Protein AF-L9X6G8-F1 (afdb_monomer_lite)

Structure (mmCIF, N/CA/C/O backbone):
data_AF-L9X6G8-F1
#
_entry.id   AF-L9X6G8-F1
#
loop_
_atom_site.group_PDB
_atom_site.id
_atom_site.type_symbol
_atom_site.label_atom_id
_atom_site.label_alt_id
_atom_site.label_comp_id
_atom_site.label_asym_id
_atom_site.label_entity_id
_atom_site.label_seq_id
_atom_site.pdbx_PDB_ins_code
_atom_site.Cartn_x
_atom_site.Cartn_y
_atom_site.Cartn_z
_atom_site.occupancy
_atom_site.B_iso_or_equiv
_atom_site.auth_seq_id
_atom_site.auth_comp_id
_atom_site.auth_asym_id
_atom_site.auth_atom_id
_atom_site.pdbx_PDB_model_num
ATOM 1 N N . MET A 1 1 ? 8.643 9.026 32.340 1.00 53.78 1 MET A N 1
ATOM 2 C CA . MET A 1 1 ? 8.705 8.457 30.973 1.00 53.78 1 MET A CA 1
ATOM 3 C C . MET A 1 1 ? 7.647 7.369 30.785 1.00 53.78 1 MET A C 1
ATOM 5 O O . MET A 1 1 ? 6.930 7.416 29.796 1.00 53.78 1 MET A O 1
ATOM 9 N N . GLU A 1 2 ? 7.457 6.472 31.758 1.00 70.31 2 GLU A N 1
ATOM 10 C CA . GLU A 1 2 ? 6.448 5.394 31.705 1.00 70.31 2 GLU A CA 1
ATOM 11 C C . GLU A 1 2 ? 4.991 5.879 31.650 1.00 70.31 2 GLU A C 1
ATOM 13 O O . GLU A 1 2 ? 4.179 5.303 30.935 1.00 70.31 2 GLU A O 1
ATOM 18 N N . THR A 1 3 ? 4.661 6.988 32.317 1.00 74.06 3 THR A N 1
ATOM 19 C CA . THR A 1 3 ? 3.307 7.570 32.302 1.00 74.06 3 THR A CA 1
ATOM 20 C C . THR A 1 3 ? 2.856 8.004 30.908 1.00 74.06 3 THR A C 1
ATOM 22 O O . THR A 1 3 ? 1.724 7.735 30.523 1.00 74.06 3 THR A O 1
ATOM 25 N N . MET A 1 4 ? 3.735 8.611 30.106 1.00 78.00 4 MET A N 1
ATOM 26 C CA . MET A 1 4 ? 3.397 9.014 28.732 1.00 78.00 4 MET A CA 1
ATOM 27 C C . MET A 1 4 ? 3.224 7.804 27.805 1.00 78.00 4 MET A C 1
ATOM 29 O O . MET A 1 4 ? 2.362 7.819 26.929 1.00 78.00 4 MET A O 1
ATOM 33 N N . VAL A 1 5 ? 4.003 6.740 28.022 1.00 79.19 5 VAL A N 1
ATOM 34 C CA . VAL A 1 5 ? 3.881 5.479 27.274 1.00 79.19 5 VAL A CA 1
ATOM 35 C C . VAL A 1 5 ? 2.586 4.757 27.641 1.00 79.19 5 VAL A C 1
ATOM 37 O O . VAL A 1 5 ? 1.859 4.335 26.747 1.00 79.19 5 VAL A O 1
ATOM 40 N N . ALA A 1 6 ? 2.254 4.674 28.930 1.00 75.19 6 ALA A N 1
ATOM 41 C CA . ALA A 1 6 ? 1.017 4.068 29.414 1.00 75.19 6 ALA A CA 1
ATOM 42 C C . ALA A 1 6 ? -0.221 4.825 28.913 1.00 75.19 6 ALA A C 1
ATOM 44 O O . ALA A 1 6 ? -1.167 4.208 28.431 1.00 75.19 6 ALA A O 1
ATOM 45 N N . VAL A 1 7 ? -0.188 6.161 28.937 1.00 74.19 7 VAL A N 1
ATOM 46 C CA . VAL A 1 7 ? -1.254 7.001 28.372 1.00 74.19 7 VAL A CA 1
ATOM 47 C C . VAL A 1 7 ? -1.360 6.794 26.859 1.00 74.19 7 VAL A C 1
ATOM 49 O O . VAL A 1 7 ? -2.459 6.598 26.350 1.00 74.19 7 VAL A O 1
ATOM 52 N N . GLY A 1 8 ? -0.239 6.745 26.132 1.00 68.50 8 GLY A N 1
ATOM 53 C CA . GLY A 1 8 ? -0.231 6.448 24.697 1.00 68.50 8 GLY A CA 1
ATOM 54 C C . GLY A 1 8 ? -0.770 5.052 24.363 1.00 68.50 8 GLY A C 1
ATOM 55 O O . GLY A 1 8 ? -1.506 4.894 23.388 1.00 68.50 8 GLY A O 1
ATOM 56 N N . ALA A 1 9 ? -0.457 4.049 25.184 1.00 68.94 9 ALA A N 1
ATOM 57 C CA . ALA A 1 9 ? -0.954 2.685 25.047 1.00 68.94 9 ALA A CA 1
ATOM 58 C C . ALA A 1 9 ? -2.444 2.579 25.382 1.00 68.94 9 ALA A C 1
ATOM 60 O O . ALA A 1 9 ? -3.164 1.893 24.670 1.00 68.94 9 ALA A O 1
ATOM 61 N N . ALA A 1 10 ? -2.932 3.294 26.395 1.00 68.50 10 ALA A N 1
ATOM 62 C CA . ALA A 1 10 ? -4.345 3.320 26.761 1.00 68.50 10 ALA A CA 1
ATOM 63 C C . ALA A 1 10 ? -5.195 4.091 25.736 1.00 68.50 10 ALA A C 1
ATOM 65 O O . ALA A 1 10 ? -6.293 3.655 25.384 1.00 68.50 10 ALA A O 1
ATOM 66 N N . ILE A 1 11 ? -4.651 5.185 25.188 1.00 68.25 11 ILE A N 1
ATOM 67 C CA . ILE A 1 11 ? -5.250 5.924 24.074 1.00 68.25 11 ILE A CA 1
ATOM 68 C C . ILE A 1 11 ? -5.275 5.061 22.818 1.00 68.25 11 ILE A C 1
ATOM 70 O O . ILE A 1 11 ? -6.326 4.970 22.204 1.00 68.25 11 ILE A O 1
ATOM 74 N N . ARG A 1 12 ? -4.174 4.391 22.434 1.00 63.66 12 ARG A N 1
ATOM 75 C CA . ARG A 1 12 ? -4.179 3.450 21.295 1.00 63.66 12 ARG A CA 1
ATOM 76 C C . ARG A 1 12 ? -5.078 2.251 21.555 1.00 63.66 12 ARG A C 1
ATOM 78 O O . ARG A 1 12 ? -5.758 1.826 20.635 1.00 63.66 12 ARG A O 1
ATOM 85 N N . GLY A 1 13 ? -5.095 1.758 22.787 1.00 60.44 13 GLY A N 1
ATOM 86 C CA . GLY A 1 13 ? -5.912 0.662 23.293 1.00 60.44 13 GLY A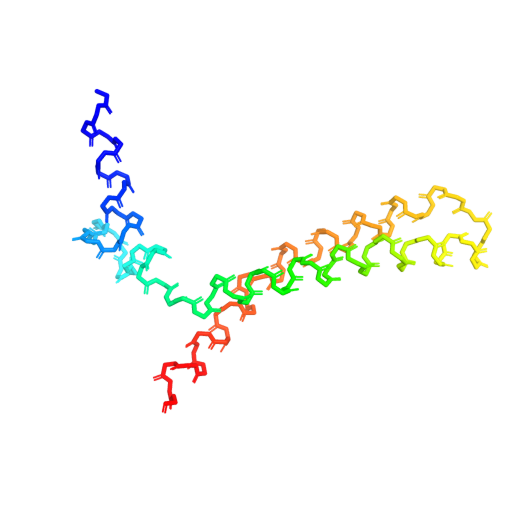 CA 1
ATOM 87 C C . GLY A 1 13 ? -7.409 0.889 23.103 1.00 60.44 13 GLY A C 1
ATOM 88 O O . GLY A 1 13 ? -8.162 -0.071 23.006 1.00 60.44 13 GLY A O 1
ATOM 89 N N . GLY A 1 14 ? -7.842 2.154 23.082 1.00 65.44 14 GLY A N 1
ATOM 90 C CA . GLY A 1 14 ? -9.252 2.517 23.199 1.00 65.44 14 GLY A CA 1
ATOM 91 C C . GLY A 1 14 ? -9.784 2.404 24.629 1.00 65.44 14 GLY A C 1
ATOM 92 O O . GLY A 1 14 ? -10.985 2.352 24.827 1.00 65.44 14 GLY A O 1
ATOM 93 N N . TRP A 1 15 ? -8.907 2.369 25.635 1.00 63.03 15 TRP A N 1
ATOM 94 C CA . TRP A 1 15 ? -9.294 2.283 27.050 1.00 63.03 15 TRP A CA 1
ATOM 95 C C . TRP A 1 15 ? -9.513 3.685 27.632 1.00 63.03 15 TRP A C 1
ATOM 97 O O . TRP A 1 15 ? -10.207 3.850 28.630 1.00 63.03 15 TRP A O 1
ATOM 107 N N . ILE A 1 16 ? -8.936 4.704 26.985 1.00 68.00 16 ILE A N 1
ATOM 108 C CA . ILE A 1 16 ? -9.104 6.118 27.316 1.00 68.00 16 ILE A CA 1
ATOM 109 C C . ILE A 1 16 ? -9.527 6.867 26.050 1.00 68.00 16 ILE A C 1
ATOM 111 O O . ILE A 1 16 ? -8.835 6.822 25.031 1.00 68.00 16 ILE A O 1
ATOM 115 N N . ARG A 1 17 ? -10.660 7.578 26.124 1.00 61.97 17 ARG A N 1
ATOM 116 C CA . ARG A 1 17 ? -11.104 8.512 25.080 1.00 61.97 17 ARG A CA 1
ATOM 117 C C . ARG A 1 17 ? -10.182 9.738 25.068 1.00 61.97 17 ARG A C 1
ATOM 119 O O . ARG A 1 17 ? -10.014 10.360 26.120 1.00 61.97 17 ARG A O 1
ATOM 126 N N . PRO A 1 18 ? -9.588 10.119 23.925 1.00 66.88 18 PRO A N 1
ATOM 127 C CA . PRO A 1 18 ? -8.830 11.359 23.857 1.00 66.88 18 PRO A CA 1
ATOM 128 C C . PRO A 1 18 ? -9.782 12.549 24.029 1.00 66.88 18 PRO A C 1
ATOM 130 O O . PRO A 1 18 ? -10.881 12.547 23.480 1.00 66.88 18 PRO A O 1
ATOM 133 N N . LEU A 1 19 ? -9.343 13.582 24.754 1.00 64.19 19 LEU A N 1
ATOM 134 C CA . LEU A 1 19 ? -10.167 14.719 25.211 1.00 64.19 19 LEU A CA 1
ATOM 135 C C . LEU A 1 19 ? -10.819 15.571 24.099 1.00 64.19 19 LEU A C 1
ATOM 137 O O . LEU A 1 19 ? -11.526 16.523 24.402 1.00 64.19 19 LEU A O 1
ATOM 141 N N . TRP A 1 20 ? -10.602 15.235 22.827 1.00 59.22 20 TRP A N 1
ATOM 142 C CA . TRP A 1 20 ? -11.047 16.009 21.665 1.00 59.22 20 TRP A CA 1
ATOM 143 C C . TRP A 1 20 ? -11.565 15.147 20.506 1.00 59.22 20 TRP A C 1
ATOM 145 O O . TRP A 1 20 ? -11.775 15.654 19.408 1.00 59.22 20 TRP A O 1
ATOM 155 N N . THR A 1 21 ? -11.756 13.839 20.704 1.00 57.12 21 THR A N 1
ATOM 156 C CA . THR A 1 21 ? -12.297 12.970 19.652 1.00 57.12 21 THR A CA 1
ATOM 157 C C . THR A 1 21 ? -13.199 11.883 20.228 1.00 57.12 21 THR A C 1
ATOM 159 O O . THR A 1 21 ? -12.880 11.239 21.224 1.00 57.12 21 THR A O 1
ATOM 162 N N . GLU A 1 22 ? -14.338 11.670 19.569 1.00 59.62 22 GLU A N 1
ATOM 163 C CA . GLU A 1 22 ? -15.297 10.595 19.864 1.00 59.62 22 GLU A CA 1
ATOM 164 C C . GLU A 1 22 ? -14.721 9.197 19.559 1.00 59.62 22 GLU A C 1
ATOM 166 O O . GLU A 1 22 ? -15.242 8.184 20.039 1.00 59.62 22 GLU A O 1
ATOM 171 N N . THR A 1 23 ? -13.647 9.146 18.767 1.00 55.00 23 THR A N 1
ATOM 172 C CA . THR A 1 23 ? -13.036 7.924 18.242 1.00 55.00 23 THR A CA 1
ATOM 173 C C . THR A 1 23 ? -12.154 7.254 19.300 1.00 55.00 23 THR A C 1
ATOM 175 O O . THR A 1 23 ? -11.123 7.794 19.705 1.00 55.00 23 THR A O 1
ATOM 178 N N . LEU A 1 24 ? -12.550 6.061 19.754 1.00 55.97 24 LEU A N 1
ATOM 179 C CA . LEU A 1 24 ? -11.708 5.190 20.583 1.00 55.97 24 LEU A CA 1
ATOM 180 C C . LEU A 1 24 ? -10.450 4.776 19.791 1.00 55.97 24 LEU A C 1
ATOM 182 O O . LEU A 1 24 ? -10.474 4.686 18.565 1.00 55.97 24 LEU A O 1
ATOM 186 N N . GLY A 1 25 ? -9.339 4.556 20.495 1.00 55.91 25 GLY A N 1
ATOM 187 C CA . GLY A 1 25 ? -8.040 4.184 19.928 1.00 55.91 25 GLY A CA 1
ATOM 188 C C . GLY A 1 25 ? -8.032 3.061 18.896 1.00 55.91 25 GLY A C 1
ATOM 189 O O . GLY A 1 25 ? -8.864 2.165 18.929 1.00 55.91 25 GLY A O 1
ATOM 190 N N . TRP A 1 26 ? -7.003 3.053 18.043 1.00 57.22 26 TRP A N 1
ATOM 191 C CA . TRP A 1 26 ? -6.799 2.109 16.932 1.00 57.22 26 TRP A CA 1
ATOM 192 C C . TRP A 1 26 ? -6.793 0.607 17.299 1.00 57.22 26 TRP A C 1
ATOM 194 O O . TRP A 1 26 ? -6.839 -0.227 16.407 1.00 57.22 26 TRP A O 1
ATOM 204 N N . VAL A 1 27 ? -6.716 0.229 18.574 1.00 51.16 27 VAL A N 1
ATOM 205 C CA . VAL A 1 27 ? -6.841 -1.167 19.041 1.00 51.16 27 VAL A CA 1
ATOM 206 C C . VAL A 1 27 ? -8.310 -1.558 19.256 1.00 51.16 27 VAL A C 1
ATOM 208 O O . VAL A 1 27 ? -8.647 -2.729 19.120 1.00 51.16 27 VAL A O 1
ATOM 211 N N . ALA A 1 28 ? -9.202 -0.592 19.503 1.00 51.44 28 ALA A N 1
ATOM 212 C CA . ALA A 1 28 ? -10.655 -0.790 19.442 1.00 51.44 28 ALA A CA 1
ATOM 213 C C . ALA A 1 28 ? -11.183 -0.811 17.990 1.00 51.44 28 ALA A C 1
ATOM 215 O O . ALA A 1 28 ? -12.319 -1.205 17.738 1.00 51.44 28 ALA A O 1
ATOM 216 N N . VAL A 1 29 ? -10.345 -0.413 17.029 1.00 55.47 29 VAL A N 1
ATOM 217 C CA . VAL A 1 29 ? -10.611 -0.396 15.587 1.00 55.47 29 VAL A CA 1
ATOM 218 C C . VAL A 1 29 ? -10.405 -1.823 15.048 1.00 55.47 29 VAL A C 1
ATOM 220 O O . VAL A 1 29 ? -9.376 -2.143 14.472 1.00 55.47 29 VAL A O 1
ATOM 223 N N . THR A 1 30 ? -11.371 -2.689 15.372 1.00 66.25 30 THR A N 1
ATOM 224 C CA . THR A 1 30 ? -11.721 -4.030 14.853 1.00 66.25 30 THR A CA 1
ATOM 225 C C . THR A 1 30 ? -10.570 -4.910 14.314 1.00 66.25 30 THR A C 1
ATOM 227 O O . THR A 1 30 ? -9.939 -4.545 13.326 1.00 66.25 30 THR A O 1
ATOM 230 N N . PRO A 1 31 ? -10.342 -6.144 14.825 1.00 72.81 31 PRO A N 1
ATOM 231 C CA . PRO A 1 31 ? -9.357 -7.098 14.277 1.00 72.81 31 PRO A CA 1
ATOM 232 C C . PRO A 1 31 ? -9.410 -7.265 12.747 1.00 72.81 31 PRO A C 1
ATOM 234 O O . PRO A 1 31 ? -8.387 -7.495 12.100 1.00 72.81 31 PRO A O 1
ATOM 237 N N . SER A 1 32 ? -10.590 -7.078 12.154 1.00 75.31 32 SER A N 1
ATOM 238 C CA . SER A 1 32 ? -10.803 -7.039 10.707 1.00 75.31 32 SER A CA 1
ATOM 239 C C . SER A 1 32 ? -9.961 -5.984 9.977 1.00 75.31 32 SER A C 1
ATOM 241 O O . SER A 1 32 ? -9.531 -6.235 8.857 1.00 75.31 32 SER A O 1
ATOM 243 N N . LEU A 1 33 ? -9.658 -4.837 10.589 1.00 76.44 33 LEU A N 1
ATOM 244 C CA . LEU A 1 33 ? -8.842 -3.779 9.987 1.00 76.44 33 LEU A CA 1
ATOM 245 C C . LEU A 1 33 ? -7.346 -4.102 10.013 1.00 76.44 33 LEU A C 1
ATOM 247 O O . LEU A 1 33 ? -6.614 -3.677 9.118 1.00 76.44 33 LEU A O 1
ATOM 251 N N . ILE A 1 34 ? -6.893 -4.916 10.971 1.00 82.81 34 ILE A N 1
ATOM 252 C CA . ILE A 1 34 ? -5.539 -5.487 10.947 1.00 82.81 34 ILE A CA 1
ATOM 253 C C . ILE A 1 34 ? -5.422 -6.478 9.786 1.00 82.81 34 ILE A C 1
ATOM 255 O O . ILE A 1 34 ? -4.468 -6.408 9.010 1.00 82.81 34 ILE A O 1
ATOM 259 N N . VAL A 1 35 ? -6.414 -7.357 9.631 1.00 86.44 35 VAL A N 1
ATOM 260 C CA . VAL A 1 35 ? -6.472 -8.323 8.525 1.00 86.44 35 VAL A CA 1
ATOM 261 C C . VAL A 1 35 ? -6.532 -7.599 7.178 1.00 86.44 35 VAL A C 1
ATOM 263 O O . VAL A 1 35 ? -5.733 -7.892 6.289 1.00 86.44 35 VAL A O 1
ATOM 266 N N . LEU A 1 36 ? -7.400 -6.592 7.047 1.00 86.88 36 LEU A N 1
A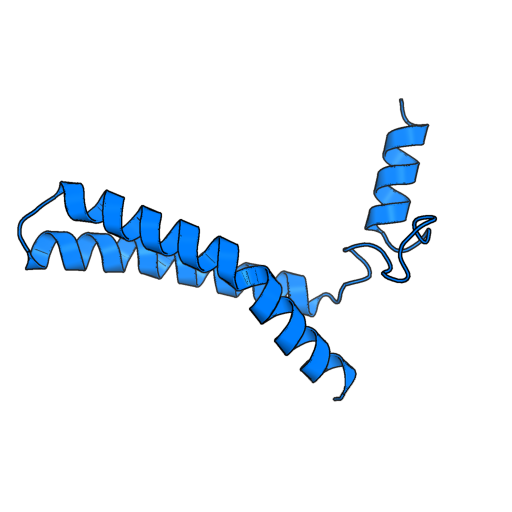TOM 267 C CA . LEU A 1 36 ? -7.483 -5.738 5.863 1.00 86.88 36 LEU A CA 1
ATOM 268 C C . LEU A 1 36 ? -6.125 -5.123 5.535 1.00 86.88 36 LEU A C 1
ATOM 270 O O . LEU A 1 36 ? -5.679 -5.188 4.394 1.00 86.88 36 LEU A O 1
ATOM 274 N N . ARG A 1 37 ? -5.454 -4.542 6.534 1.00 87.88 37 ARG A N 1
ATOM 275 C CA . ARG A 1 37 ? -4.148 -3.909 6.362 1.00 87.88 37 ARG A CA 1
ATOM 276 C C . ARG A 1 37 ? -3.103 -4.899 5.852 1.00 87.88 37 ARG A C 1
ATOM 278 O O . ARG A 1 37 ? -2.334 -4.550 4.956 1.00 87.88 37 ARG A O 1
ATOM 285 N N . LEU A 1 38 ? -3.089 -6.116 6.396 1.00 91.06 38 LEU A N 1
ATOM 286 C CA . LEU A 1 38 ? -2.177 -7.171 5.967 1.00 91.06 38 LEU A CA 1
ATOM 287 C C . LEU A 1 38 ? -2.389 -7.492 4.485 1.00 91.06 38 LEU A C 1
ATOM 289 O O . LEU A 1 38 ? -1.443 -7.407 3.706 1.00 91.06 38 LEU A O 1
ATOM 293 N N . PHE A 1 39 ? -3.616 -7.804 4.073 1.00 93.88 39 PHE A N 1
ATOM 294 C CA . PHE A 1 39 ? -3.893 -8.143 2.676 1.00 93.88 39 PHE A CA 1
ATOM 295 C C . PHE A 1 39 ? -3.669 -6.961 1.733 1.00 93.88 39 PHE A C 1
ATOM 297 O O . PHE A 1 39 ? -3.015 -7.112 0.703 1.00 93.88 39 PHE A O 1
ATOM 304 N N . TYR A 1 40 ? -4.149 -5.776 2.105 1.00 92.25 40 TYR A N 1
ATOM 305 C CA . TYR A 1 40 ? -4.072 -4.577 1.280 1.00 92.25 40 TYR A CA 1
ATOM 306 C C . TYR A 1 40 ? -2.629 -4.192 0.950 1.00 92.25 40 TYR A C 1
ATOM 308 O O . TYR A 1 40 ? -2.299 -3.995 -0.221 1.00 92.25 40 TYR A O 1
ATOM 316 N N . TYR A 1 41 ? -1.747 -4.121 1.952 1.00 91.75 41 TYR A N 1
ATOM 317 C CA . TYR A 1 41 ? -0.361 -3.732 1.703 1.00 91.75 41 TYR A CA 1
ATOM 318 C C . TYR A 1 41 ? 0.449 -4.836 1.028 1.00 91.75 41 TYR A C 1
ATOM 320 O O . TYR A 1 41 ? 1.264 -4.516 0.169 1.00 91.75 41 TYR A O 1
ATOM 328 N N . ASN A 1 42 ? 0.209 -6.115 1.335 1.00 96.19 42 ASN A N 1
ATOM 329 C CA . ASN A 1 42 ? 0.8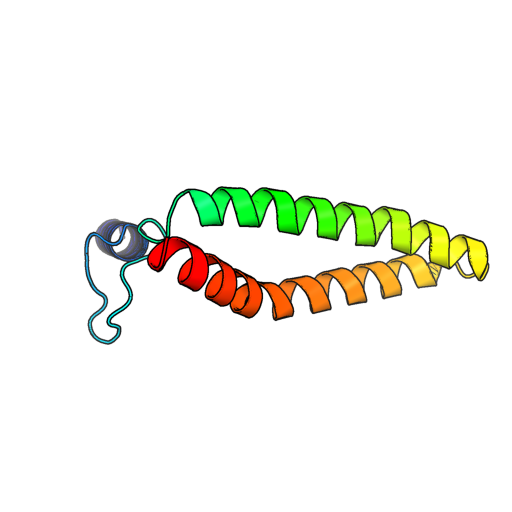98 -7.202 0.633 1.00 96.19 42 ASN A CA 1
ATOM 330 C C . ASN A 1 42 ? 0.508 -7.258 -0.851 1.00 96.19 42 ASN A C 1
ATOM 332 O O . ASN A 1 42 ? 1.381 -7.397 -1.704 1.00 96.19 42 ASN A O 1
ATOM 336 N N . LEU A 1 43 ? -0.776 -7.073 -1.178 1.00 96.12 43 LEU A N 1
ATOM 337 C CA . LEU A 1 43 ? -1.224 -6.970 -2.570 1.00 96.12 43 LEU A CA 1
ATOM 338 C C . LEU A 1 43 ? -0.653 -5.728 -3.253 1.00 96.12 43 LEU A C 1
ATOM 340 O O . LEU A 1 43 ? -0.143 -5.826 -4.364 1.00 96.12 43 LEU A O 1
ATOM 344 N N . SER A 1 44 ? -0.676 -4.578 -2.579 1.00 94.81 44 SER A N 1
ATOM 345 C CA . SER A 1 44 ? -0.085 -3.338 -3.096 1.00 94.81 44 SER A CA 1
ATOM 346 C C . SER A 1 44 ? 1.407 -3.501 -3.395 1.00 94.81 44 SER A C 1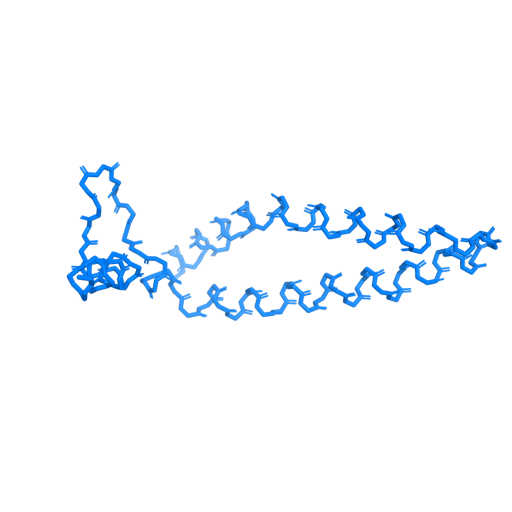
ATOM 348 O O . SER A 1 44 ? 1.890 -3.036 -4.424 1.00 94.81 44 SER A O 1
ATOM 350 N N . LEU A 1 45 ? 2.133 -4.205 -2.523 1.00 94.88 45 LEU A N 1
ATOM 351 C CA . LEU A 1 45 ? 3.554 -4.490 -2.687 1.00 94.88 45 LEU A CA 1
ATOM 352 C C . LEU A 1 45 ? 3.795 -5.449 -3.856 1.00 94.88 45 LEU A C 1
ATOM 354 O O . LEU A 1 45 ? 4.658 -5.181 -4.687 1.00 94.88 45 LEU A O 1
ATOM 358 N N . ALA A 1 46 ? 2.994 -6.511 -3.976 1.00 96.94 46 ALA A N 1
ATOM 359 C CA . ALA A 1 46 ? 3.049 -7.413 -5.123 1.00 96.94 46 ALA A CA 1
ATOM 360 C C . ALA A 1 46 ? 2.788 -6.663 -6.441 1.00 96.94 46 ALA A C 1
ATOM 362 O O . ALA A 1 46 ? 3.551 -6.807 -7.393 1.00 96.94 46 ALA A O 1
ATOM 363 N N . VAL A 1 47 ? 1.767 -5.803 -6.487 1.00 96.88 47 VAL A N 1
ATOM 364 C CA . VAL A 1 47 ? 1.458 -4.975 -7.663 1.00 96.88 47 VAL A CA 1
ATOM 365 C C . VAL A 1 47 ? 2.599 -4.009 -7.978 1.00 96.88 47 VAL A C 1
ATOM 367 O O . VAL A 1 47 ? 2.996 -3.901 -9.134 1.00 96.88 47 VAL A O 1
ATOM 370 N N . GLY A 1 48 ? 3.166 -3.336 -6.976 1.00 95.12 48 GLY A N 1
ATOM 371 C CA . GLY A 1 48 ? 4.282 -2.412 -7.177 1.00 95.12 48 GLY A CA 1
ATOM 372 C C . GLY A 1 48 ? 5.531 -3.106 -7.723 1.00 95.12 48 GLY A C 1
ATOM 373 O O . GLY A 1 48 ? 6.132 -2.621 -8.678 1.00 95.12 48 GLY A O 1
ATOM 374 N N . VAL A 1 49 ? 5.894 -4.263 -7.160 1.00 94.62 49 VAL A N 1
ATOM 375 C CA . VAL A 1 49 ? 7.084 -5.027 -7.564 1.00 94.62 49 VAL A CA 1
ATOM 376 C C . VAL A 1 49 ? 6.873 -5.694 -8.922 1.00 94.62 49 VAL A C 1
ATOM 378 O O . VAL A 1 49 ? 7.591 -5.395 -9.873 1.00 94.62 49 VAL A O 1
ATOM 381 N N . PHE A 1 50 ? 5.883 -6.580 -9.043 1.00 96.44 50 PHE A N 1
ATOM 382 C CA . PHE A 1 50 ? 5.685 -7.356 -10.268 1.00 96.44 50 PHE A CA 1
ATOM 383 C C . PHE A 1 50 ? 5.135 -6.492 -11.402 1.00 96.44 50 PHE A C 1
ATOM 385 O O . PHE A 1 50 ? 5.602 -6.602 -12.533 1.00 96.44 50 PHE A O 1
ATOM 392 N N . GLY A 1 51 ? 4.195 -5.594 -11.104 1.00 93.94 51 GLY A N 1
ATOM 393 C CA . GLY A 1 51 ? 3.644 -4.667 -12.090 1.00 93.94 51 GLY A CA 1
ATOM 394 C C . GLY A 1 51 ? 4.675 -3.643 -12.561 1.00 93.94 51 GLY A C 1
ATOM 395 O O . GLY A 1 51 ? 4.772 -3.391 -13.759 1.00 93.94 51 GLY A O 1
ATOM 396 N N . GLY A 1 52 ? 5.498 -3.106 -11.654 1.00 94.62 52 GLY A N 1
ATOM 397 C CA . GLY A 1 52 ? 6.572 -2.178 -12.013 1.00 94.62 52 GLY A CA 1
ATOM 398 C C . GLY A 1 52 ? 7.633 -2.820 -12.909 1.00 94.62 52 GLY A C 1
ATOM 399 O O . GLY A 1 52 ? 8.032 -2.225 -13.910 1.00 94.62 52 GLY A O 1
ATOM 400 N N . VAL A 1 53 ? 8.058 -4.048 -12.595 1.00 95.56 53 VAL A N 1
ATOM 401 C CA . VAL A 1 53 ? 9.017 -4.801 -13.422 1.00 95.56 53 VAL A CA 1
ATOM 402 C C . VAL A 1 53 ? 8.415 -5.162 -14.782 1.00 95.56 53 VAL A C 1
ATOM 404 O O . VAL A 1 53 ? 9.058 -4.923 -15.802 1.00 95.56 53 VAL A O 1
ATOM 407 N N . ALA A 1 54 ? 7.179 -5.671 -14.819 1.00 96.31 54 ALA A N 1
ATOM 408 C CA . ALA A 1 54 ? 6.502 -6.017 -16.069 1.00 96.31 54 ALA A CA 1
ATOM 409 C C . ALA A 1 54 ? 6.329 -4.796 -16.989 1.00 96.31 54 ALA A C 1
ATOM 411 O O . ALA A 1 54 ? 6.573 -4.882 -18.191 1.00 96.31 54 ALA A O 1
ATOM 412 N N . LEU A 1 55 ? 5.969 -3.638 -16.423 1.00 95.56 55 LEU A N 1
ATOM 413 C CA . LEU A 1 55 ? 5.848 -2.387 -17.170 1.00 95.56 55 LEU A CA 1
ATOM 414 C C . LEU A 1 55 ? 7.202 -1.912 -17.715 1.00 95.56 55 LEU A C 1
ATOM 416 O O . LEU A 1 55 ? 7.297 -1.497 -18.870 1.00 95.56 55 LEU A O 1
ATOM 420 N N . ALA A 1 56 ? 8.255 -1.975 -16.899 1.00 95.75 56 ALA A N 1
ATOM 421 C CA . ALA A 1 56 ? 9.596 -1.570 -17.307 1.00 95.75 56 ALA A CA 1
ATOM 422 C C . ALA A 1 56 ? 10.156 -2.444 -18.437 1.00 95.75 56 ALA A C 1
ATOM 424 O O . ALA A 1 56 ? 10.799 -1.913 -19.344 1.00 95.75 56 ALA A O 1
ATOM 425 N N . ASP A 1 57 ? 9.891 -3.754 -18.411 1.00 95.81 57 ASP A N 1
ATOM 426 C CA . ASP A 1 57 ? 10.302 -4.668 -19.479 1.00 95.81 57 ASP A CA 1
ATOM 427 C C . ASP A 1 57 ? 9.508 -4.431 -20.771 1.00 95.81 57 ASP A C 1
ATOM 429 O O . ASP A 1 57 ? 10.101 -4.322 -21.844 1.00 95.81 57 ASP A O 1
ATOM 433 N N . ALA A 1 58 ? 8.190 -4.214 -20.669 1.00 96.56 58 ALA A N 1
ATOM 434 C CA . ALA A 1 58 ? 7.334 -3.920 -21.820 1.00 96.56 58 ALA A CA 1
ATOM 435 C C . ALA A 1 58 ? 7.754 -2.643 -22.572 1.00 96.56 58 ALA A C 1
ATOM 437 O O . ALA A 1 58 ? 7.717 -2.601 -23.800 1.00 96.56 58 ALA A O 1
ATOM 438 N N . VAL A 1 59 ? 8.174 -1.604 -21.842 1.00 96.88 59 VAL A N 1
ATOM 439 C CA . VAL A 1 59 ? 8.599 -0.315 -22.421 1.00 96.88 59 VAL A CA 1
ATOM 440 C C . VAL A 1 59 ? 10.118 -0.263 -22.657 1.00 96.88 59 VAL A C 1
ATOM 442 O O . VAL A 1 59 ? 10.618 0.666 -23.286 1.00 96.88 59 VAL A O 1
ATOM 445 N N . ARG A 1 60 ? 10.871 -1.273 -22.196 1.00 95.69 60 ARG A N 1
ATOM 446 C CA . ARG A 1 60 ? 12.344 -1.359 -22.272 1.00 95.69 60 ARG A CA 1
ATOM 447 C C . ARG A 1 60 ? 13.069 -0.202 -21.569 1.00 95.69 60 ARG A C 1
ATOM 449 O O . ARG A 1 60 ? 14.168 0.184 -21.963 1.00 95.69 60 ARG A O 1
ATOM 456 N N . ILE A 1 61 ? 12.482 0.326 -20.492 1.00 95.50 61 ILE A N 1
ATOM 457 C CA . ILE A 1 61 ? 13.041 1.417 -19.676 1.00 95.50 61 ILE A CA 1
ATOM 458 C C . ILE A 1 61 ? 13.151 0.938 -18.227 1.00 95.50 61 ILE A C 1
ATOM 460 O O . ILE A 1 61 ? 12.200 1.028 -17.454 1.00 95.50 61 ILE A O 1
ATOM 464 N N . ALA A 1 62 ? 14.331 0.456 -17.832 1.00 91.88 62 ALA A N 1
ATOM 465 C CA . ALA A 1 62 ? 14.544 -0.123 -16.501 1.00 91.88 62 ALA A CA 1
ATOM 466 C C . ALA A 1 62 ? 14.180 0.813 -15.319 1.00 91.88 62 ALA A C 1
ATOM 468 O O . ALA A 1 62 ? 13.516 0.343 -14.390 1.00 91.88 62 ALA A O 1
ATOM 469 N N . PRO A 1 63 ? 14.507 2.128 -15.336 1.00 95.12 63 PRO A N 1
ATOM 470 C CA . PRO A 1 63 ? 14.138 3.045 -14.249 1.00 95.12 63 PRO A CA 1
ATOM 471 C C . PRO A 1 63 ? 12.627 3.234 -14.061 1.00 95.12 63 PRO A C 1
ATOM 473 O O . PRO A 1 63 ? 12.192 3.680 -13.001 1.00 95.12 63 PRO A O 1
ATOM 476 N N . LEU A 1 64 ? 11.814 2.889 -15.066 1.00 93.94 64 LEU A N 1
ATOM 477 C CA . LEU A 1 64 ? 10.360 3.030 -14.999 1.00 93.94 64 LEU A CA 1
ATOM 478 C C . LEU A 1 64 ? 9.751 2.142 -13.905 1.00 93.94 64 LEU A C 1
ATOM 480 O O . LEU A 1 64 ? 8.728 2.502 -13.330 1.00 93.94 64 LEU A O 1
ATOM 484 N N . SER A 1 65 ? 10.414 1.032 -13.564 1.00 94.62 65 SER A N 1
ATOM 485 C CA . SER A 1 65 ? 9.992 0.137 -12.480 1.00 94.62 65 SER A CA 1
ATOM 486 C C . SER A 1 65 ? 9.945 0.848 -11.125 1.00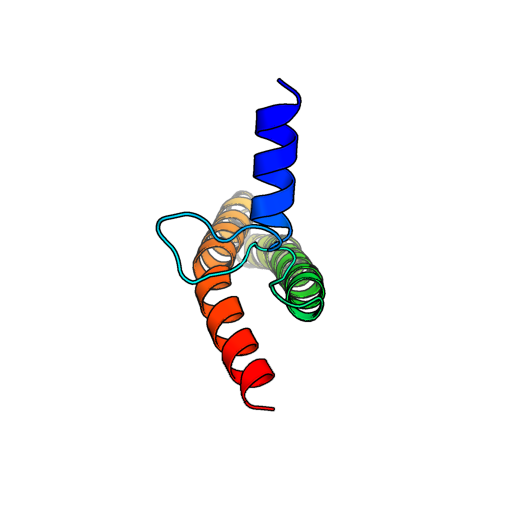 94.62 65 SER A C 1
ATOM 488 O O . SER A 1 65 ? 8.972 0.700 -10.388 1.00 94.62 65 SER A O 1
ATOM 490 N N . LEU A 1 66 ? 10.945 1.684 -10.827 1.00 95.19 66 LEU A N 1
ATOM 491 C CA . LEU A 1 66 ? 11.008 2.499 -9.611 1.00 95.19 66 LEU A CA 1
ATOM 492 C C . LEU A 1 66 ? 9.899 3.550 -9.581 1.00 95.19 66 LEU A C 1
ATOM 494 O O . LEU A 1 66 ? 9.245 3.723 -8.555 1.00 95.19 66 LEU A O 1
ATOM 498 N N . VAL A 1 67 ? 9.664 4.227 -10.707 1.00 96.56 67 VAL A N 1
ATOM 499 C CA . VAL A 1 67 ? 8.610 5.246 -10.822 1.00 96.56 67 VAL A CA 1
ATOM 500 C C . VAL A 1 67 ? 7.230 4.617 -10.628 1.00 96.56 67 VAL A C 1
ATOM 502 O O . VAL A 1 67 ? 6.417 5.135 -9.864 1.00 96.56 67 VAL A O 1
ATOM 505 N N . ALA A 1 68 ? 6.978 3.474 -11.267 1.00 94.94 68 ALA A N 1
ATOM 506 C CA . ALA A 1 68 ? 5.732 2.732 -11.127 1.00 94.94 68 ALA A CA 1
ATOM 507 C C . ALA A 1 68 ? 5.527 2.231 -9.690 1.00 94.94 68 ALA A C 1
ATOM 509 O O . ALA A 1 68 ? 4.458 2.438 -9.116 1.00 94.94 68 ALA A O 1
ATOM 510 N N . ALA A 1 69 ? 6.557 1.645 -9.073 1.00 94.88 69 ALA A N 1
ATOM 511 C CA . ALA A 1 69 ? 6.497 1.199 -7.684 1.00 94.88 69 ALA A CA 1
ATOM 512 C C . ALA A 1 69 ? 6.220 2.365 -6.721 1.00 94.88 69 ALA A C 1
ATOM 514 O O . ALA A 1 69 ? 5.387 2.238 -5.824 1.00 94.88 69 ALA A O 1
ATOM 515 N N . PHE A 1 70 ? 6.858 3.520 -6.934 1.00 96.00 70 PHE A N 1
ATOM 516 C CA . PHE A 1 70 ? 6.618 4.724 -6.142 1.00 96.00 70 PHE A CA 1
ATOM 517 C C . PHE A 1 70 ? 5.182 5.238 -6.298 1.00 96.00 70 PHE A C 1
ATOM 519 O O . PHE A 1 70 ? 4.525 5.535 -5.301 1.00 96.00 70 PHE A O 1
ATOM 526 N N . ALA A 1 71 ? 4.665 5.293 -7.527 1.00 97.12 71 ALA A N 1
ATOM 527 C CA . ALA A 1 71 ? 3.293 5.716 -7.793 1.00 97.12 71 ALA A CA 1
ATOM 528 C C . ALA A 1 71 ? 2.268 4.788 -7.118 1.00 97.12 71 ALA A C 1
ATOM 530 O O . ALA A 1 71 ? 1.326 5.271 -6.487 1.00 97.12 71 ALA A O 1
ATOM 531 N N . VAL A 1 72 ? 2.481 3.468 -7.181 1.00 96.94 72 VAL A N 1
ATOM 532 C CA . VAL A 1 72 ? 1.640 2.480 -6.487 1.00 96.94 72 VAL A CA 1
ATOM 533 C C . VAL A 1 72 ? 1.720 2.669 -4.974 1.00 96.94 72 VAL A C 1
ATOM 535 O O . VAL A 1 72 ? 0.683 2.737 -4.317 1.00 96.94 72 VAL A O 1
ATOM 538 N N . ALA A 1 73 ? 2.918 2.804 -4.402 1.00 94.44 73 ALA A N 1
ATOM 539 C CA . ALA A 1 73 ? 3.096 3.003 -2.963 1.00 94.44 73 ALA A CA 1
ATOM 540 C C . ALA A 1 73 ? 2.410 4.288 -2.470 1.00 94.44 73 ALA A C 1
ATOM 542 O O . ALA A 1 73 ? 1.711 4.276 -1.455 1.00 94.44 73 ALA A O 1
ATOM 543 N N . LEU A 1 74 ? 2.553 5.387 -3.211 1.00 96.31 74 LEU A N 1
ATOM 544 C CA . LEU A 1 74 ? 1.929 6.661 -2.876 1.00 96.31 74 LEU A CA 1
ATOM 545 C C . LEU A 1 74 ? 0.402 6.576 -2.981 1.00 96.31 74 LEU A C 1
ATOM 547 O O . LEU A 1 74 ? -0.301 6.915 -2.029 1.00 96.31 74 LEU A O 1
ATOM 551 N N . GLY A 1 75 ? -0.112 6.074 -4.106 1.00 96.25 75 GLY A N 1
ATOM 552 C CA . GLY A 1 75 ? -1.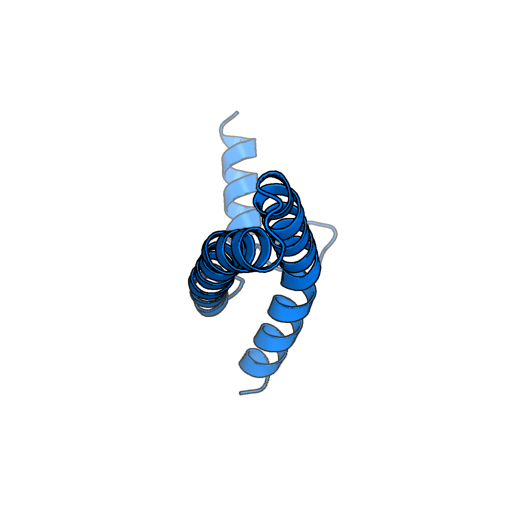550 5.948 -4.340 1.00 96.25 75 GLY A CA 1
ATOM 553 C C . GLY A 1 75 ? -2.221 5.049 -3.305 1.00 96.25 75 GLY A C 1
ATOM 554 O O . GLY A 1 75 ? -3.240 5.416 -2.724 1.00 96.25 75 GLY A O 1
ATOM 555 N N . THR A 1 76 ? -1.609 3.905 -3.001 1.00 92.88 76 THR A N 1
ATOM 556 C CA . THR A 1 76 ? -2.154 2.945 -2.032 1.00 92.88 76 THR A CA 1
ATOM 557 C C . THR A 1 76 ? -2.116 3.485 -0.603 1.00 92.88 76 THR A C 1
ATOM 559 O O . THR A 1 76 ? -3.075 3.283 0.145 1.00 92.88 76 THR A O 1
ATOM 562 N N . THR A 1 77 ? -1.072 4.233 -0.231 1.00 90.06 77 THR A N 1
ATOM 563 C CA . THR A 1 77 ? -0.966 4.894 1.081 1.00 90.06 77 THR A CA 1
ATOM 564 C C . THR A 1 77 ? -2.039 5.965 1.262 1.00 90.06 77 THR A C 1
ATOM 566 O O . THR A 1 77 ? -2.677 6.019 2.312 1.00 90.06 77 THR A O 1
ATOM 569 N N . LEU A 1 78 ? -2.279 6.783 0.233 1.00 92.12 78 LEU A N 1
ATOM 570 C CA . LEU A 1 78 ? -3.292 7.840 0.269 1.00 92.12 78 LEU A CA 1
ATOM 571 C C . LEU A 1 78 ? -4.725 7.294 0.191 1.00 92.12 78 LEU A C 1
ATOM 573 O O . LEU A 1 78 ? -5.636 7.890 0.760 1.00 92.12 78 LEU A O 1
ATOM 577 N N . ALA A 1 79 ? -4.934 6.160 -0.480 1.00 90.56 79 ALA A N 1
ATOM 578 C CA . ALA A 1 79 ? -6.246 5.527 -0.599 1.00 90.56 79 ALA A CA 1
ATOM 579 C C . ALA A 1 79 ? -6.658 4.733 0.655 1.00 90.56 79 ALA A C 1
ATOM 581 O O . ALA A 1 79 ? -7.853 4.594 0.922 1.00 90.56 79 ALA A O 1
ATOM 582 N N . PHE A 1 80 ? -5.697 4.243 1.449 1.00 85.88 80 PHE A N 1
ATOM 583 C CA . PHE A 1 80 ? -5.973 3.370 2.596 1.00 85.88 80 PHE A CA 1
ATOM 584 C C . PHE A 1 80 ? -6.990 3.944 3.604 1.00 85.88 80 PHE A C 1
ATOM 586 O O . PHE A 1 80 ? -7.898 3.200 3.970 1.00 85.88 80 PHE A O 1
ATOM 593 N N . PRO A 1 81 ? -6.927 5.224 4.033 1.00 82.38 81 PRO A N 1
ATOM 594 C CA . PRO A 1 81 ? -7.902 5.775 4.978 1.00 82.38 81 PRO A CA 1
ATOM 595 C C . PRO A 1 81 ? -9.344 5.676 4.472 1.00 82.38 81 PRO A C 1
ATOM 597 O O . PRO A 1 81 ? -10.221 5.229 5.203 1.00 82.38 81 PRO A O 1
ATOM 600 N N . ARG A 1 82 ? -9.578 6.000 3.192 1.00 84.12 82 ARG A N 1
ATOM 601 C CA . ARG A 1 82 ? -10.914 5.946 2.577 1.00 84.12 82 ARG A CA 1
ATOM 602 C C . ARG A 1 82 ? -11.448 4.520 2.462 1.00 84.12 82 ARG A C 1
ATOM 604 O O . ARG A 1 82 ? -12.634 4.294 2.672 1.00 84.12 82 ARG A O 1
ATOM 611 N N . ILE A 1 83 ? -10.577 3.563 2.146 1.00 86.00 83 ILE A N 1
ATOM 612 C CA . ILE A 1 83 ? -10.939 2.140 2.061 1.00 86.00 83 ILE A CA 1
ATOM 613 C C . ILE A 1 83 ? -11.215 1.566 3.456 1.00 86.00 83 ILE A C 1
ATOM 615 O O . ILE A 1 83 ? -12.142 0.782 3.639 1.00 86.00 83 ILE A O 1
ATOM 619 N N . ALA A 1 84 ? -10.429 1.963 4.456 1.00 82.94 84 ALA A N 1
ATOM 620 C CA . ALA A 1 84 ? -10.648 1.551 5.835 1.00 82.94 84 ALA A CA 1
ATOM 621 C C . ALA A 1 84 ? -11.979 2.096 6.378 1.00 82.94 84 ALA A C 1
ATOM 623 O O . ALA A 1 84 ? -12.725 1.343 6.997 1.00 82.94 84 ALA A O 1
ATOM 624 N N . GLU A 1 85 ? -12.302 3.365 6.102 1.00 82.12 85 GLU A N 1
ATOM 625 C CA . GLU A 1 85 ? -13.589 3.980 6.455 1.00 82.12 85 GLU A CA 1
ATOM 626 C C . GLU A 1 85 ? -14.774 3.236 5.825 1.00 82.12 85 GLU A C 1
ATOM 628 O O . GLU A 1 85 ? -15.734 2.918 6.527 1.00 82.12 85 GLU A O 1
ATOM 633 N N . SER A 1 86 ? -14.707 2.914 4.526 1.00 85.06 86 SER A N 1
ATOM 634 C CA . SER A 1 86 ? -15.810 2.239 3.832 1.00 85.06 86 SER A CA 1
ATOM 635 C C . SER A 1 86 ? -16.042 0.816 4.341 1.00 85.06 86 SER A C 1
ATOM 637 O O . SER A 1 86 ? -17.181 0.435 4.600 1.00 85.06 86 SER A O 1
ATOM 639 N N . ILE A 1 87 ? -14.975 0.040 4.548 1.00 82.56 87 ILE A N 1
ATOM 640 C CA . ILE A 1 87 ? -15.078 -1.333 5.061 1.00 82.56 87 ILE A CA 1
ATOM 641 C C . ILE A 1 87 ? -15.540 -1.339 6.518 1.00 82.56 87 ILE A C 1
ATOM 643 O O . ILE A 1 87 ? -16.339 -2.189 6.907 1.00 82.56 87 ILE A O 1
ATOM 647 N N . TYR A 1 88 ? -15.080 -0.383 7.327 1.00 79.75 88 TYR A N 1
ATOM 648 C CA . TYR A 1 88 ? -15.541 -0.249 8.704 1.00 79.75 88 TYR A CA 1
ATOM 649 C C . TYR A 1 88 ? -17.032 0.101 8.781 1.00 79.75 88 TYR A C 1
ATOM 651 O O . TYR A 1 88 ? -17.735 -0.475 9.606 1.00 79.75 88 TYR A O 1
ATOM 659 N N . ALA A 1 89 ? -17.527 0.990 7.911 1.00 80.25 89 ALA A N 1
ATOM 660 C CA . ALA A 1 89 ? -18.955 1.298 7.827 1.00 80.25 89 ALA A CA 1
ATOM 661 C C . ALA A 1 89 ? -19.781 0.044 7.492 1.00 80.25 89 ALA A C 1
ATOM 663 O O . ALA A 1 89 ? -20.712 -0.280 8.220 1.00 80.25 89 ALA A O 1
ATOM 664 N N . VAL A 1 90 ? -19.367 -0.727 6.479 1.00 82.06 90 VAL A N 1
ATOM 665 C CA . VAL A 1 90 ? -20.036 -1.986 6.103 1.00 82.06 90 VAL A CA 1
ATOM 666 C C . VAL A 1 90 ? -20.065 -2.991 7.258 1.00 82.06 90 VAL A C 1
ATOM 668 O O . VAL A 1 90 ? -21.084 -3.628 7.484 1.00 82.06 90 VAL A O 1
ATOM 671 N N . LEU A 1 91 ? -18.964 -3.137 8.000 1.00 78.69 91 LEU A N 1
ATOM 672 C CA . LEU A 1 91 ? -18.887 -4.068 9.132 1.00 78.69 91 LEU A CA 1
ATOM 673 C C . LEU A 1 91 ? -19.689 -3.620 10.357 1.00 78.69 91 LEU A C 1
ATOM 675 O O . LEU A 1 91 ? -20.032 -4.457 11.183 1.00 78.69 91 LEU A O 1
ATOM 679 N N . ARG A 1 92 ? -19.929 -2.317 10.514 1.00 74.50 92 ARG A N 1
ATOM 680 C CA . ARG A 1 92 ? -20.765 -1.783 11.594 1.00 74.50 92 ARG A CA 1
ATOM 681 C C . ARG A 1 92 ? -22.251 -2.040 11.341 1.00 74.50 92 ARG A C 1
ATOM 683 O O . ARG A 1 92 ? -22.993 -2.207 12.305 1.00 74.50 92 ARG A O 1
ATOM 690 N N . ASP A 1 93 ? -22.655 -2.027 10.074 1.00 73.31 93 ASP A N 1
ATOM 691 C CA . ASP A 1 93 ? -24.050 -2.160 9.643 1.00 73.31 93 ASP A CA 1
ATOM 692 C C . ASP A 1 93 ? -24.467 -3.624 9.365 1.00 73.31 93 ASP A C 1
ATOM 694 O O . ASP A 1 93 ? -25.627 -3.874 9.033 1.00 73.31 93 ASP A O 1
ATOM 698 N N . ALA A 1 94 ? -23.532 -4.576 9.487 1.00 64.81 94 ALA A N 1
ATOM 699 C CA . ALA A 1 94 ? -23.731 -6.021 9.321 1.00 64.81 94 ALA A CA 1
ATOM 700 C C . ALA A 1 94 ? -24.018 -6.725 10.656 1.00 64.81 94 ALA A C 1
ATOM 702 O O . ALA A 1 94 ? -24.851 -7.661 10.646 1.00 64.81 94 ALA A O 1
#

Foldseek 3Di:
DVVVVVVVCCQLCLVDDDPPDPDRHVVVLDPVLVVVVVVLVVVLQCCLQVVLCVVCVVVVNNCSSVVSSVVSVVVSVVCSVVVSVVVSVVVVVD

Sequence (94 aa):
METMVAVGAAIRGGWIRPLWTETLGWVAVTPSLIVLRLFYYNLSLAVGVFGGVALADAVRIAPLSLVAAFAVALGTTLAFPRIAESIYAVLRDA

InterPro domains:
  IPR058528 Domain of unknown function DUF8215 [PF26650] (9-86)

Secondary structure (DSSP, 8-state):
-HHHHHHHHHHHHTSS--TT-S---TTTS-HHHHHHHHHHHHHHHHIIIIIHHHHHHHHT-TTHHHHHHHHHHHHHHHHHHHHHHHHHHHHH--

Radius of gyration: 18.51 Å; chains: 1; bounding box: 39×24×55 Å

pLDDT: mean 81.63, std 14.36, range [51.16, 97.12]

Organism: NCBI:txid1227499